Protein AF-A0A1F8B6Q7-F1 (afdb_monomer_lite)

pLDDT: mean 87.66, std 12.53, range [40.84, 97.19]

Organism: NCBI:txid1802516

Structure (mmCIF, N/CA/C/O backbone):
data_AF-A0A1F8B6Q7-F1
#
_entry.id   AF-A0A1F8B6Q7-F1
#
loop_
_atom_site.group_PDB
_atom_site.id
_atom_site.type_symbol
_atom_site.label_atom_id
_atom_site.label_alt_id
_atom_site.label_comp_id
_atom_site.label_asym_id
_atom_site.label_entity_id
_atom_site.label_seq_id
_atom_site.pdbx_PDB_ins_code
_atom_site.Cartn_x
_atom_site.Cartn_y
_atom_site.Cartn_z
_atom_site.occupancy
_atom_site.B_iso_or_equiv
_atom_site.auth_seq_id
_atom_site.auth_comp_id
_atom_site.auth_asym_id
_atom_site.auth_atom_id
_atom_site.pdbx_PDB_model_num
ATOM 1 N N . MET A 1 1 ? -38.842 6.045 56.294 1.00 42.69 1 MET A N 1
ATOM 2 C CA . MET A 1 1 ? -38.203 4.919 55.574 1.00 42.69 1 MET A CA 1
ATOM 3 C C . MET A 1 1 ? -37.695 5.434 54.235 1.00 42.69 1 MET A C 1
ATOM 5 O O . MET A 1 1 ? -38.505 5.752 53.377 1.00 42.69 1 MET A O 1
ATOM 9 N N . ALA A 1 2 ? -36.383 5.615 54.072 1.00 55.69 2 ALA A N 1
ATOM 10 C CA . ALA A 1 2 ? -35.815 6.074 52.804 1.00 55.69 2 ALA A CA 1
ATOM 11 C C . ALA A 1 2 ? -35.708 4.885 51.837 1.00 55.69 2 ALA A C 1
ATOM 13 O O . ALA A 1 2 ? -35.028 3.905 52.140 1.00 55.69 2 ALA A O 1
ATOM 14 N N . LYS A 1 3 ? -36.385 4.959 50.685 1.00 58.12 3 LYS A N 1
ATOM 15 C CA . LYS A 1 3 ? -36.295 3.970 49.600 1.00 58.12 3 LYS A CA 1
ATOM 16 C C . LYS A 1 3 ? -34.910 4.071 48.950 1.00 58.12 3 LYS A C 1
ATOM 18 O O . LYS A 1 3 ? -34.724 4.746 47.946 1.00 58.12 3 LYS A O 1
ATOM 23 N N . LYS A 1 4 ? -33.911 3.449 49.579 1.00 58.28 4 LYS A N 1
ATOM 24 C CA . LYS A 1 4 ? -32.512 3.403 49.132 1.00 58.28 4 LYS A CA 1
ATOM 25 C C . LYS A 1 4 ? -32.309 2.192 48.219 1.00 58.28 4 LYS A C 1
ATOM 27 O O . LYS A 1 4 ? -31.553 1.286 48.539 1.00 58.28 4 LYS A O 1
ATOM 32 N N . SER A 1 5 ? -33.030 2.131 47.106 1.00 62.22 5 SER A N 1
ATOM 33 C CA . SER A 1 5 ? -32.787 1.122 46.074 1.00 62.22 5 SER A CA 1
ATOM 34 C C . SER A 1 5 ? -33.039 1.730 44.701 1.00 62.22 5 SER A C 1
ATOM 36 O O . SER A 1 5 ? -33.953 2.534 44.531 1.00 62.22 5 SER A O 1
ATOM 38 N N . ASN A 1 6 ? -32.205 1.333 43.744 1.00 63.94 6 ASN A N 1
ATOM 39 C CA . ASN A 1 6 ? -32.241 1.622 42.308 1.00 63.94 6 ASN A CA 1
ATOM 40 C C . ASN A 1 6 ? -31.298 2.721 41.793 1.00 63.94 6 ASN A C 1
ATOM 42 O O . ASN A 1 6 ? -30.763 2.528 40.713 1.00 63.94 6 ASN A O 1
ATOM 46 N N . LEU A 1 7 ? -30.992 3.807 42.515 1.00 73.69 7 LEU A N 1
ATOM 47 C CA . LEU A 1 7 ? -30.145 4.874 41.934 1.00 73.69 7 LEU A CA 1
ATOM 48 C C . LEU A 1 7 ? -28.695 4.426 41.656 1.00 73.69 7 LEU A C 1
ATOM 50 O O . LEU A 1 7 ? -28.172 4.695 40.582 1.00 73.69 7 LEU A O 1
ATOM 54 N N . SER A 1 8 ? -28.066 3.704 42.591 1.00 76.00 8 SER A N 1
ATOM 55 C CA . SER A 1 8 ? -26.699 3.178 42.411 1.00 76.00 8 SER A CA 1
ATOM 56 C C . SER A 1 8 ? 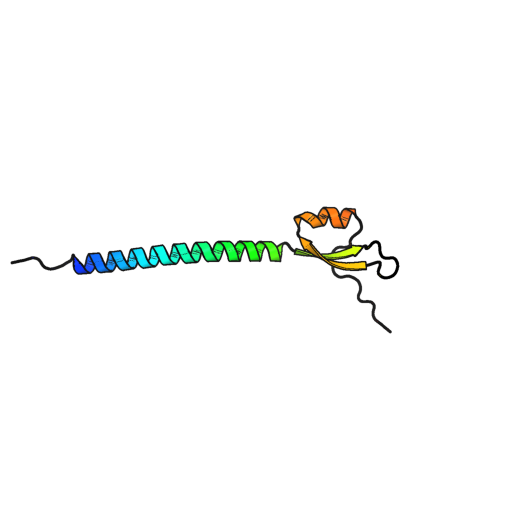-26.631 2.128 41.294 1.00 76.00 8 SER A C 1
ATOM 58 O O . SER A 1 8 ? -25.724 2.136 40.468 1.00 76.00 8 SER A O 1
ATOM 60 N N . THR A 1 9 ? -27.647 1.267 41.211 1.00 82.69 9 THR A N 1
ATOM 61 C CA . THR A 1 9 ? -27.764 0.254 40.155 1.00 82.69 9 THR A CA 1
ATOM 62 C C . THR A 1 9 ? -27.981 0.893 38.784 1.00 82.69 9 THR A C 1
ATOM 64 O O . THR A 1 9 ? -27.311 0.517 37.828 1.00 82.69 9 THR A O 1
ATOM 67 N N . PHE A 1 10 ? -28.854 1.902 38.685 1.00 85.25 10 PHE A N 1
ATOM 68 C CA . PHE A 1 10 ? -29.048 2.662 37.450 1.00 85.25 10 PHE A CA 1
ATOM 69 C C . PHE A 1 10 ? -27.775 3.402 37.037 1.00 85.25 10 PHE A C 1
ATOM 71 O O . PHE A 1 10 ? -27.418 3.369 35.865 1.00 85.25 10 PHE A O 1
ATOM 78 N N . LEU A 1 11 ? -27.050 4.001 37.987 1.00 88.38 11 LEU A N 1
ATOM 79 C CA . LEU A 1 11 ? -25.779 4.665 37.705 1.00 88.38 11 LEU A CA 1
ATOM 80 C C . LEU A 1 11 ? -24.730 3.683 37.159 1.00 88.38 11 LEU A C 1
ATOM 82 O O . LEU A 1 11 ? -24.061 3.993 36.178 1.00 88.38 11 LEU A O 1
ATOM 86 N N . GLY A 1 12 ? -24.633 2.479 37.731 1.00 90.88 12 GLY A N 1
ATOM 87 C CA . GLY A 1 12 ? -23.739 1.429 37.232 1.00 90.88 12 GLY A CA 1
ATOM 88 C C . GLY A 1 12 ? -24.079 0.970 35.810 1.00 90.88 12 GLY A C 1
ATOM 89 O O . GLY A 1 12 ? -23.186 0.836 34.977 1.00 90.88 12 GLY A O 1
ATOM 90 N N . ILE A 1 13 ? -25.369 0.796 35.506 1.00 92.50 13 ILE A N 1
ATOM 91 C CA . ILE A 1 13 ? -25.834 0.442 34.154 1.00 92.50 13 ILE A CA 1
ATOM 92 C C . ILE A 1 13 ? -25.503 1.559 33.158 1.00 92.50 13 ILE A C 1
ATOM 94 O O . ILE A 1 13 ? -25.012 1.283 32.067 1.00 92.50 13 ILE A O 1
ATOM 98 N N . ILE A 1 14 ? -25.716 2.820 33.541 1.00 93.00 14 ILE A N 1
ATOM 99 C CA . ILE A 1 14 ? -25.409 3.979 32.697 1.00 93.00 14 ILE A CA 1
ATOM 100 C C . ILE A 1 14 ? -23.907 4.042 32.380 1.00 93.00 14 ILE A C 1
ATOM 102 O O . ILE A 1 14 ? -23.540 4.215 31.219 1.00 93.00 14 ILE A O 1
ATOM 106 N N . ILE A 1 15 ? -23.036 3.840 33.375 1.00 94.25 15 ILE A N 1
ATOM 107 C CA . ILE A 1 15 ? -21.576 3.819 33.179 1.00 94.25 15 ILE A CA 1
ATOM 108 C C . ILE A 1 15 ? -21.164 2.696 32.220 1.00 94.25 15 ILE A C 1
ATOM 110 O O . ILE A 1 15 ? -20.350 2.928 31.328 1.00 94.25 15 ILE A O 1
ATOM 114 N N . LEU A 1 16 ? -21.747 1.500 32.359 1.00 94.94 16 LEU A N 1
ATOM 115 C CA . LEU A 1 16 ? -21.474 0.387 31.447 1.00 94.94 16 LEU A CA 1
ATOM 116 C C . LEU A 1 16 ? -21.897 0.704 30.011 1.00 94.94 16 LEU A C 1
ATOM 118 O O . LEU A 1 16 ? -21.123 0.464 29.089 1.00 94.94 16 LEU A O 1
ATOM 122 N N . ILE A 1 17 ? -23.085 1.279 29.813 1.00 96.00 17 ILE A N 1
ATOM 123 C CA . ILE A 1 17 ? -23.576 1.645 28.478 1.00 96.00 17 ILE A CA 1
ATOM 124 C C . ILE A 1 17 ? -22.661 2.691 27.838 1.00 96.00 17 ILE A C 1
ATOM 126 O O . ILE A 1 17 ? -22.261 2.520 26.688 1.00 96.00 17 ILE A O 1
ATOM 130 N N . PHE A 1 18 ? -22.287 3.742 28.575 1.00 95.88 18 PHE A N 1
ATOM 131 C CA . PHE A 1 18 ? -21.364 4.754 28.061 1.00 95.88 18 PHE A CA 1
ATOM 132 C C . PHE A 1 18 ? -19.985 4.171 27.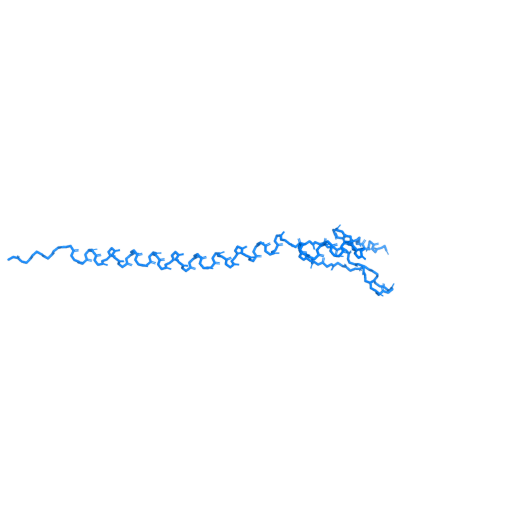747 1.00 95.88 18 PHE A C 1
ATOM 134 O O . PHE A 1 18 ? -19.423 4.491 26.702 1.00 95.88 18 PHE A O 1
ATOM 141 N N . GLY A 1 19 ? -19.464 3.286 28.600 1.00 96.31 19 GLY A N 1
ATOM 142 C CA . GLY A 1 19 ? -18.196 2.600 28.362 1.00 96.31 19 GLY A CA 1
ATOM 143 C C . GLY A 1 19 ? -18.222 1.743 27.096 1.00 96.31 19 GLY A C 1
ATOM 144 O O . GLY A 1 19 ? -17.315 1.840 26.271 1.00 96.31 19 GLY A O 1
ATOM 145 N N . VAL A 1 20 ? -19.284 0.956 26.897 1.00 97.19 20 VAL A N 1
ATOM 146 C CA . VAL A 1 20 ? -19.459 0.137 25.687 1.00 97.19 20 VAL A CA 1
ATOM 147 C C . VAL A 1 20 ? -19.619 1.019 24.450 1.00 97.19 20 VAL A C 1
ATOM 149 O O . VAL A 1 20 ? -18.943 0.779 23.455 1.00 97.19 20 VAL A O 1
ATOM 152 N N . ALA A 1 21 ? -20.454 2.060 24.503 1.00 96.06 21 ALA A N 1
ATOM 153 C CA . ALA A 1 21 ? -20.671 2.959 23.371 1.00 96.06 21 ALA A CA 1
ATOM 154 C C . ALA A 1 21 ? -19.383 3.693 22.961 1.00 96.06 21 ALA A C 1
ATOM 156 O O . ALA A 1 21 ? -19.054 3.737 21.776 1.00 96.06 21 ALA A O 1
ATOM 157 N N . ALA A 1 22 ? -18.622 4.209 23.933 1.00 95.81 22 ALA A N 1
ATOM 158 C CA . ALA A 1 22 ? -17.321 4.821 23.680 1.00 95.81 22 ALA A CA 1
ATOM 159 C C . ALA A 1 22 ? -16.327 3.805 23.095 1.00 95.81 22 ALA A C 1
ATOM 161 O O . ALA A 1 22 ? -15.642 4.110 22.123 1.00 95.81 22 ALA A O 1
ATOM 162 N N . GLY A 1 23 ? -16.292 2.580 23.631 1.00 96.06 23 GLY A N 1
ATOM 163 C CA . GLY A 1 23 ? -15.455 1.500 23.110 1.00 96.06 23 GLY A CA 1
ATOM 164 C C . GLY A 1 23 ? -15.784 1.142 21.660 1.00 96.06 23 GLY A C 1
ATOM 165 O O . GLY A 1 23 ? -14.882 1.085 20.829 1.00 96.06 23 GLY A O 1
ATOM 166 N N . VAL A 1 24 ? -17.065 0.964 21.328 1.00 96.00 24 VAL A N 1
ATOM 167 C CA . VAL A 1 24 ? -17.513 0.676 19.955 1.00 96.00 24 VAL A CA 1
ATOM 168 C C . VAL A 1 24 ? -17.162 1.825 19.010 1.00 96.00 24 VAL A C 1
ATOM 170 O O . VAL A 1 24 ? -16.683 1.564 17.911 1.00 96.00 24 VAL A O 1
ATOM 173 N N . LEU A 1 25 ? -17.332 3.082 19.435 1.00 93.50 25 LEU A N 1
ATOM 174 C CA . LEU A 1 25 ? -16.966 4.242 18.621 1.00 93.50 25 LEU A CA 1
ATOM 175 C C . LEU A 1 25 ? -15.460 4.275 18.315 1.00 93.50 25 LEU A C 1
ATOM 177 O O . LEU A 1 25 ? -15.076 4.477 17.165 1.00 93.50 25 LEU A O 1
ATOM 181 N N . LEU A 1 26 ? -14.613 4.024 19.317 1.00 94.56 26 LEU A N 1
ATOM 182 C CA . LEU A 1 26 ? -13.160 3.950 19.132 1.00 94.56 26 LEU A CA 1
ATOM 183 C C . LEU A 1 26 ? -12.761 2.783 18.217 1.00 94.56 26 LEU A C 1
ATOM 185 O O . LEU A 1 26 ? -11.927 2.949 17.329 1.00 94.56 26 LEU A O 1
ATOM 189 N N . VAL A 1 27 ? -13.378 1.609 18.393 1.00 95.31 27 VAL A N 1
ATOM 190 C CA . VAL A 1 27 ? -13.128 0.441 17.535 1.00 95.31 27 VAL A CA 1
ATOM 191 C C . VAL A 1 27 ? -13.554 0.715 16.094 1.00 95.31 27 VAL A C 1
ATOM 193 O O . VAL A 1 27 ? -12.797 0.392 15.183 1.00 95.31 27 VAL A O 1
ATOM 196 N N . ALA A 1 28 ? -14.708 1.348 15.871 1.00 92.12 28 ALA A N 1
ATOM 197 C CA . ALA A 1 28 ? -15.188 1.693 14.534 1.00 92.12 28 ALA A CA 1
ATOM 198 C C . ALA A 1 28 ? -14.228 2.649 13.807 1.00 92.12 28 ALA A C 1
ATOM 200 O O . ALA A 1 28 ? -13.924 2.434 12.636 1.00 92.12 28 ALA A O 1
ATOM 201 N N . GLN A 1 29 ? -13.687 3.652 14.511 1.00 91.12 29 GLN A N 1
ATOM 202 C CA . GLN A 1 29 ? -12.671 4.552 13.953 1.00 91.12 29 GLN A CA 1
ATOM 203 C C . GLN A 1 29 ? -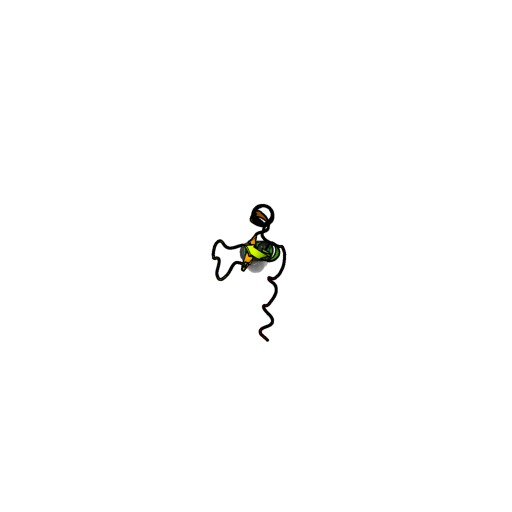11.412 3.789 13.527 1.00 91.12 29 GLN A C 1
ATOM 205 O O . GLN A 1 29 ? -10.917 3.981 12.421 1.00 91.12 29 GLN A O 1
ATOM 210 N N . VAL A 1 30 ? -10.908 2.885 14.373 1.00 91.81 30 VAL A N 1
ATOM 211 C CA . VAL A 1 30 ? -9.715 2.081 14.056 1.00 91.81 30 VAL A CA 1
ATOM 212 C C . VAL A 1 30 ? -9.976 1.096 12.913 1.00 91.81 30 VAL A C 1
ATOM 214 O O . VAL A 1 30 ? -9.096 0.873 12.082 1.00 91.81 30 VAL A O 1
ATOM 217 N N . GLN A 1 31 ? -11.166 0.497 12.853 1.00 92.00 31 GLN A N 1
ATOM 218 C CA . GLN A 1 31 ? -11.528 -0.438 11.789 1.00 92.00 31 GLN A CA 1
ATOM 219 C C . GLN A 1 31 ? -11.638 0.249 10.425 1.00 92.00 31 GLN A C 1
ATOM 221 O O . GLN A 1 31 ? -11.150 -0.320 9.456 1.00 92.00 31 GLN A O 1
ATOM 226 N N . ASP A 1 32 ? -12.178 1.469 10.341 1.00 91.88 32 ASP A N 1
ATOM 227 C CA . ASP A 1 32 ? -12.242 2.225 9.079 1.00 91.88 32 ASP A CA 1
ATOM 228 C C . ASP A 1 32 ? -10.842 2.442 8.477 1.00 91.88 32 ASP A C 1
ATOM 230 O O . ASP A 1 32 ? -10.604 2.126 7.313 1.00 91.88 32 ASP A O 1
ATOM 234 N N . PHE A 1 33 ? -9.864 2.856 9.290 1.00 89.38 33 PHE A N 1
ATOM 235 C CA . PHE A 1 33 ? -8.480 3.000 8.821 1.00 89.38 33 PHE A CA 1
ATOM 236 C C . PHE A 1 33 ? -7.880 1.683 8.322 1.00 89.38 33 PHE A C 1
ATOM 238 O O . PHE A 1 33 ? -7.198 1.666 7.298 1.00 89.38 33 PHE A O 1
ATOM 245 N N . ARG A 1 34 ? -8.135 0.575 9.028 1.00 90.69 34 ARG A N 1
ATOM 246 C CA . ARG A 1 34 ? -7.639 -0.748 8.624 1.00 90.69 34 ARG A CA 1
ATOM 247 C C . ARG A 1 34 ? -8.294 -1.231 7.337 1.00 90.69 34 ARG A C 1
ATOM 249 O O . ARG A 1 34 ? -7.600 -1.785 6.494 1.00 90.69 34 ARG A O 1
ATOM 256 N N . ASN A 1 35 ? -9.594 -1.005 7.182 1.00 93.06 35 ASN A N 1
ATOM 257 C CA . ASN A 1 35 ? -10.332 -1.397 5.988 1.00 93.06 35 ASN A CA 1
ATOM 258 C C . ASN A 1 35 ? -9.843 -0.609 4.773 1.00 93.06 35 ASN A C 1
ATOM 260 O O . ASN A 1 35 ? -9.493 -1.222 3.776 1.00 93.06 35 ASN A O 1
ATOM 264 N N . ARG A 1 36 ? -9.676 0.714 4.889 1.00 89.31 36 ARG A N 1
ATOM 265 C CA . ARG A 1 36 ? -9.110 1.544 3.810 1.00 89.31 36 ARG A CA 1
ATOM 266 C C . ARG A 1 36 ? -7.677 1.157 3.449 1.00 89.31 36 ARG A C 1
ATOM 268 O O . ARG A 1 36 ? -7.303 1.193 2.282 1.00 89.31 36 ARG A O 1
ATOM 275 N N . ALA A 1 37 ? -6.861 0.792 4.440 1.00 88.06 37 ALA A N 1
ATOM 276 C CA . ALA A 1 37 ? -5.509 0.301 4.186 1.00 88.06 37 ALA A CA 1
ATOM 277 C C . ALA A 1 37 ? -5.528 -1.038 3.431 1.00 88.06 37 ALA A C 1
ATOM 279 O O . ALA A 1 37 ? -4.784 -1.194 2.467 1.00 88.06 37 ALA A O 1
ATOM 280 N N . LYS A 1 38 ? -6.416 -1.961 3.826 1.00 89.88 38 LYS A N 1
ATOM 281 C CA . LYS A 1 38 ? -6.602 -3.255 3.159 1.00 89.88 38 LYS A CA 1
ATOM 282 C C . LYS A 1 38 ? -7.138 -3.094 1.738 1.00 89.88 38 LYS A C 1
ATOM 284 O O . LYS A 1 38 ? -6.614 -3.716 0.829 1.00 89.88 38 LYS A O 1
ATOM 289 N N . GLU A 1 39 ? -8.115 -2.216 1.533 1.00 89.81 39 GLU A N 1
ATOM 290 C CA . GLU A 1 39 ? -8.619 -1.873 0.200 1.00 89.81 39 GLU A CA 1
ATOM 291 C C . GLU A 1 39 ? -7.508 -1.288 -0.678 1.00 89.81 39 GLU A C 1
ATOM 293 O O . GLU A 1 39 ? -7.402 -1.643 -1.846 1.00 89.81 39 GLU A O 1
ATOM 298 N N . LYS A 1 40 ? -6.636 -0.426 -0.139 1.00 87.75 40 LYS A N 1
ATOM 299 C CA . LYS A 1 40 ? -5.498 0.108 -0.902 1.00 87.75 40 LYS A CA 1
ATOM 300 C C . LYS A 1 40 ? -4.502 -0.985 -1.303 1.00 87.75 40 LYS A C 1
ATOM 302 O O . LYS A 1 40 ? -3.984 -0.935 -2.412 1.00 87.75 40 LYS A O 1
ATOM 307 N N . GLU A 1 41 ? -4.239 -1.943 -0.419 1.00 86.81 41 GLU A N 1
ATOM 308 C CA . GLU A 1 41 ? -3.357 -3.086 -0.685 1.00 86.81 41 GLU A CA 1
ATOM 309 C C . GLU A 1 41 ? -3.957 -4.052 -1.720 1.00 86.81 41 GLU A C 1
ATOM 311 O O . GLU A 1 41 ? -3.269 -4.451 -2.654 1.00 86.81 41 GLU A O 1
ATOM 316 N N . GLU A 1 42 ? -5.250 -4.376 -1.608 1.00 88.06 42 GLU A N 1
ATOM 317 C CA . GLU A 1 42 ? -5.969 -5.240 -2.562 1.00 88.06 42 GLU A CA 1
ATOM 318 C C . GLU A 1 42 ? -6.089 -4.619 -3.962 1.00 88.06 42 GLU A C 1
ATOM 320 O O . GLU A 1 42 ? -6.286 -5.335 -4.939 1.00 88.06 42 GLU A O 1
ATOM 325 N N . ASN A 1 43 ? -5.940 -3.297 -4.069 1.00 91.94 43 ASN A N 1
ATOM 326 C CA . ASN A 1 43 ? -5.957 -2.556 -5.328 1.00 91.94 43 ASN A CA 1
ATOM 327 C C . ASN A 1 43 ? -4.548 -2.249 -5.856 1.00 91.94 43 ASN A C 1
ATOM 329 O O . ASN A 1 43 ? -4.365 -1.261 -6.572 1.00 91.94 43 ASN A O 1
ATOM 333 N N . MET A 1 44 ? -3.554 -3.060 -5.495 1.00 93.50 44 MET A N 1
ATOM 334 C CA . MET A 1 44 ? -2.226 -3.009 -6.095 1.00 93.50 44 MET A CA 1
ATOM 335 C C . MET A 1 44 ? -2.052 -4.095 -7.156 1.00 93.50 44 MET A C 1
ATOM 337 O O . MET A 1 44 ? -2.497 -5.225 -6.980 1.00 93.50 44 MET A O 1
ATOM 341 N N . TYR A 1 45 ? -1.359 -3.749 -8.235 1.00 94.88 45 TYR A N 1
ATOM 342 C CA . TYR A 1 45 ? -1.006 -4.650 -9.322 1.00 94.88 45 TYR A CA 1
ATOM 343 C C . TYR A 1 45 ? 0.507 -4.700 -9.472 1.00 94.88 45 TYR A C 1
ATOM 345 O O . TYR A 1 45 ? 1.168 -3.659 -9.503 1.00 94.88 45 TYR A O 1
ATOM 353 N N . ASP A 1 46 ? 1.032 -5.914 -9.580 1.00 95.69 46 ASP A N 1
ATOM 354 C CA . ASP A 1 46 ? 2.384 -6.160 -10.061 1.00 95.69 46 ASP A CA 1
ATOM 355 C C . ASP A 1 46 ? 2.413 -5.936 -11.573 1.00 95.69 46 ASP A C 1
ATOM 357 O O . ASP A 1 46 ? 1.582 -6.481 -12.309 1.00 95.69 46 ASP A O 1
ATOM 361 N N . VAL A 1 47 ? 3.340 -5.095 -12.026 1.00 95.88 47 VAL A N 1
ATOM 362 C CA . VAL A 1 47 ? 3.558 -4.828 -13.448 1.00 95.88 47 VAL A CA 1
ATOM 363 C C . VAL A 1 47 ? 5.048 -4.842 -13.764 1.00 95.88 47 VAL A C 1
ATOM 365 O O . VAL A 1 47 ? 5.871 -4.352 -12.985 1.00 95.88 47 VAL A O 1
ATOM 368 N N . CYS A 1 48 ? 5.380 -5.371 -14.936 1.00 96.06 48 CYS A N 1
ATOM 369 C CA . CYS A 1 48 ? 6.696 -5.243 -15.526 1.00 96.06 48 CYS A CA 1
ATOM 370 C C . CY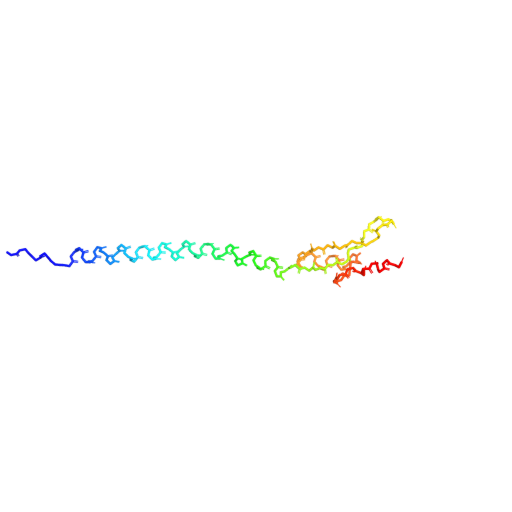S A 1 48 ? 6.763 -3.924 -16.300 1.00 96.06 48 CYS A C 1
ATOM 372 O O . CYS A 1 48 ? 6.141 -3.772 -17.357 1.00 96.06 48 CYS A O 1
ATOM 374 N N . HIS A 1 49 ? 7.473 -2.955 -15.728 1.00 95.50 49 HIS A N 1
ATOM 375 C CA . HIS A 1 49 ? 7.551 -1.588 -16.214 1.00 95.50 49 HIS A CA 1
ATOM 376 C C . HIS A 1 49 ? 8.644 -1.424 -17.258 1.00 95.50 49 HIS A C 1
ATOM 378 O O . HIS A 1 49 ? 9.788 -1.820 -17.033 1.00 95.50 49 HIS A O 1
ATOM 384 N N . LYS A 1 50 ? 8.304 -0.797 -18.385 1.00 92.81 50 LYS A N 1
ATOM 385 C CA . LYS A 1 50 ? 9.273 -0.484 -19.428 1.00 92.81 50 LYS A CA 1
ATOM 386 C C . LYS A 1 50 ? 10.006 0.812 -19.099 1.00 92.81 50 LYS A C 1
ATOM 388 O O . LYS A 1 50 ? 9.441 1.902 -19.199 1.00 92.81 50 LYS A O 1
ATOM 393 N N . THR A 1 51 ? 11.290 0.703 -18.784 1.00 90.88 51 THR A N 1
ATOM 394 C CA . THR A 1 51 ? 12.112 1.867 -18.447 1.00 90.88 51 THR A CA 1
ATOM 395 C C . THR A 1 51 ? 12.670 2.551 -19.706 1.00 90.88 51 THR A C 1
ATOM 397 O O . THR A 1 51 ? 12.575 2.056 -20.834 1.00 90.88 51 THR A O 1
ATOM 400 N N . LEU A 1 52 ? 13.279 3.725 -19.518 1.00 90.00 52 LEU A N 1
ATOM 401 C CA . LEU A 1 52 ? 14.070 4.408 -20.552 1.00 90.00 52 LEU A CA 1
ATOM 402 C C . LEU A 1 52 ? 15.564 4.045 -20.493 1.00 90.00 52 LEU A C 1
ATOM 404 O O . LEU A 1 52 ? 16.348 4.579 -21.281 1.00 90.00 52 LEU A O 1
ATOM 408 N N . ASN A 1 53 ? 15.967 3.187 -19.551 1.00 88.44 53 ASN A N 1
ATOM 409 C CA . ASN A 1 53 ? 17.347 2.755 -19.397 1.00 88.44 53 ASN A CA 1
ATOM 410 C C . ASN A 1 53 ? 17.647 1.636 -20.412 1.00 88.44 53 ASN A C 1
ATOM 412 O O . ASN A 1 53 ? 17.024 0.579 -20.340 1.00 88.44 53 ASN A O 1
ATOM 416 N N . PRO A 1 54 ? 18.582 1.826 -21.359 1.00 85.56 54 PRO A N 1
ATOM 417 C CA . PRO A 1 54 ? 18.920 0.784 -22.325 1.00 85.56 54 PRO A CA 1
ATOM 418 C C . PRO A 1 54 ? 19.603 -0.440 -21.695 1.00 85.56 54 PRO A C 1
ATOM 420 O O . PRO A 1 54 ? 19.513 -1.517 -22.278 1.00 85.56 54 PRO A O 1
ATOM 423 N N . ASP A 1 55 ? 20.265 -0.283 -20.544 1.00 88.00 55 ASP A N 1
ATOM 424 C CA . ASP A 1 55 ? 20.967 -1.378 -19.859 1.00 88.00 55 ASP A CA 1
ATOM 425 C C . ASP A 1 55 ? 20.014 -2.229 -18.999 1.00 88.00 55 ASP A C 1
ATOM 427 O O . ASP A 1 55 ? 20.254 -3.414 -18.794 1.00 88.00 55 ASP A O 1
ATOM 431 N N . GLU A 1 56 ? 18.906 -1.638 -18.540 1.00 85.19 56 GLU A N 1
ATOM 432 C CA . GLU A 1 56 ? 17.871 -2.287 -17.722 1.00 85.19 56 GLU A CA 1
ATOM 433 C C . GLU A 1 56 ? 16.483 -1.881 -18.244 1.00 85.19 56 GLU A C 1
ATOM 435 O O . GLU A 1 56 ? 15.807 -1.035 -17.653 1.00 85.19 56 GLU A O 1
ATOM 440 N N . PRO A 1 57 ? 16.051 -2.427 -19.394 1.00 88.19 57 PRO A N 1
ATOM 441 C CA . PRO A 1 57 ? 14.847 -1.966 -20.088 1.00 88.19 57 PRO A CA 1
ATOM 442 C C . PRO A 1 57 ? 13.540 -2.313 -19.364 1.00 88.19 57 PRO A C 1
ATOM 444 O O . PRO A 1 57 ? 12.488 -1.789 -19.737 1.00 88.19 57 PRO A O 1
ATOM 447 N N . TRP A 1 58 ? 13.599 -3.181 -18.351 1.00 92.31 58 TRP A N 1
ATOM 448 C CA . TRP A 1 58 ? 12.450 -3.669 -17.599 1.00 92.31 58 TRP A CA 1
ATOM 449 C C . TRP A 1 58 ? 12.720 -3.633 -16.095 1.00 92.31 58 TRP A C 1
ATOM 451 O O . TRP A 1 58 ? 13.795 -4.027 -15.650 1.00 92.31 58 TRP A O 1
ATOM 461 N N . GLU A 1 59 ? 11.735 -3.191 -15.318 1.00 93.12 59 GLU A N 1
ATOM 462 C CA . GLU A 1 59 ? 11.789 -3.143 -13.855 1.00 93.12 59 GLU A CA 1
ATOM 463 C C . GLU A 1 59 ? 10.488 -3.684 -13.251 1.00 93.12 59 GLU A C 1
ATOM 465 O O . GLU A 1 59 ? 9.393 -3.405 -13.742 1.00 93.12 59 GLU A O 1
ATOM 470 N N . GLN A 1 60 ? 10.594 -4.430 -12.151 1.00 95.31 60 GLN A N 1
ATOM 471 C CA . GLN A 1 60 ? 9.428 -4.864 -11.388 1.00 95.31 60 GLN A CA 1
ATOM 472 C C . GLN A 1 60 ? 8.914 -3.731 -10.494 1.00 95.31 60 GLN A C 1
ATOM 474 O O . GLN A 1 60 ? 9.608 -3.315 -9.565 1.00 95.31 60 GLN A O 1
ATOM 479 N N . ILE A 1 61 ? 7.666 -3.298 -10.694 1.00 94.75 61 ILE A N 1
ATOM 480 C CA . ILE A 1 61 ? 7.025 -2.301 -9.824 1.00 94.75 61 ILE A CA 1
ATOM 481 C C . ILE A 1 61 ? 5.632 -2.748 -9.370 1.00 94.75 61 ILE A C 1
ATOM 483 O O . ILE A 1 61 ? 5.000 -3.624 -9.962 1.00 94.75 61 ILE A O 1
ATOM 487 N N . LYS A 1 62 ? 5.139 -2.099 -8.310 1.00 95.25 62 LYS A N 1
ATOM 488 C CA . LYS A 1 62 ? 3.750 -2.212 -7.856 1.00 95.25 62 LYS A CA 1
ATOM 489 C C . LYS A 1 62 ? 3.034 -0.884 -8.005 1.00 95.25 62 LYS A C 1
ATOM 491 O O . LYS A 1 62 ? 3.474 0.125 -7.453 1.00 95.25 62 LYS A O 1
ATOM 496 N N . ILE A 1 63 ? 1.898 -0.905 -8.686 1.00 94.50 63 ILE A N 1
ATOM 497 C CA . ILE A 1 63 ? 1.085 0.286 -8.953 1.00 94.50 63 ILE A CA 1
ATOM 498 C C . ILE A 1 63 ? -0.334 0.111 -8.428 1.00 94.50 63 ILE A C 1
ATOM 500 O O . ILE A 1 63 ? -0.782 -1.004 -8.183 1.00 94.50 63 ILE A O 1
ATOM 504 N N . THR A 1 64 ? -1.052 1.212 -8.233 1.00 94.88 64 THR A N 1
ATOM 505 C CA . THR A 1 64 ? -2.474 1.168 -7.881 1.00 94.88 64 THR A CA 1
ATOM 506 C C . THR A 1 64 ? -3.339 0.884 -9.109 1.00 94.88 64 THR A C 1
ATOM 508 O O . THR A 1 64 ? -2.951 1.176 -10.240 1.00 94.88 64 THR A O 1
ATOM 511 N N . SER A 1 65 ? -4.550 0.375 -8.879 1.00 93.31 65 SER A N 1
ATOM 512 C CA . SER A 1 65 ? -5.589 0.188 -9.902 1.00 93.31 65 SER A CA 1
ATOM 513 C C . SER A 1 65 ? -5.836 1.440 -10.751 1.00 93.31 65 SER A C 1
ATOM 515 O O . SER A 1 65 ? -6.022 1.333 -11.959 1.00 93.31 65 SER A O 1
ATOM 517 N N . GLU A 1 66 ? -5.793 2.617 -10.123 1.00 93.44 66 GLU A N 1
ATOM 518 C CA . GLU A 1 66 ? -5.994 3.925 -10.760 1.00 93.44 66 GLU A CA 1
ATOM 519 C C . GLU A 1 66 ? -4.957 4.221 -11.852 1.00 93.44 66 GLU A C 1
ATOM 521 O O . GLU A 1 66 ? -5.289 4.854 -12.850 1.00 93.44 66 GLU A O 1
ATOM 526 N N . ASN A 1 67 ? -3.726 3.726 -11.692 1.00 93.62 67 ASN A N 1
ATOM 527 C CA . ASN A 1 67 ? -2.627 3.975 -12.624 1.00 93.62 67 ASN A CA 1
ATOM 528 C C . ASN A 1 67 ? -2.449 2.832 -13.635 1.00 93.62 67 ASN A C 1
ATOM 530 O O . ASN A 1 67 ? -1.694 2.971 -14.594 1.00 93.62 67 ASN A O 1
ATOM 534 N N . LEU A 1 68 ? -3.130 1.697 -13.444 1.00 94.44 68 LEU A N 1
ATOM 535 C CA . LEU A 1 68 ? -2.920 0.500 -14.257 1.00 94.44 68 LEU A CA 1
ATOM 536 C C . LEU A 1 68 ? -3.175 0.752 -15.744 1.00 94.44 68 LEU A C 1
ATOM 538 O O . LEU A 1 68 ? -2.362 0.368 -16.578 1.00 94.44 68 LEU A O 1
ATOM 542 N N . GLU A 1 69 ? -4.277 1.418 -16.081 1.00 95.88 69 GLU A N 1
ATOM 543 C CA . GLU A 1 69 ? -4.620 1.701 -17.477 1.00 95.88 69 GLU A CA 1
ATOM 544 C C . GLU A 1 69 ? -3.555 2.566 -18.169 1.00 95.88 69 GLU A C 1
ATOM 546 O O . GLU A 1 69 ? -3.171 2.284 -19.303 1.00 95.88 69 GLU A O 1
ATOM 55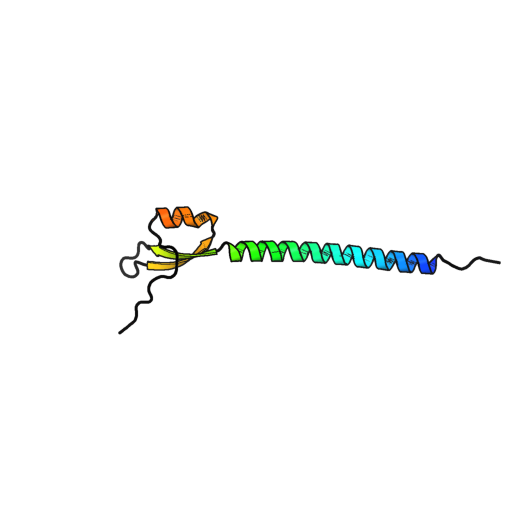1 N N . GLU A 1 70 ? -3.034 3.585 -17.481 1.00 95.19 70 GLU A N 1
ATOM 552 C CA . GLU A 1 70 ? -1.975 4.449 -18.010 1.00 95.19 70 GLU A CA 1
ATOM 553 C C . GLU A 1 70 ? -0.680 3.665 -18.254 1.00 95.19 70 GLU A C 1
ATOM 555 O O . GLU A 1 70 ? -0.109 3.739 -19.343 1.00 95.19 70 GLU A O 1
ATOM 560 N N . HIS A 1 71 ? -0.255 2.860 -17.279 1.00 94.94 71 HIS A N 1
ATOM 561 C CA . HIS A 1 71 ? 0.943 2.030 -17.394 1.00 94.94 71 HIS A CA 1
ATOM 562 C C . HIS A 1 71 ? 0.838 1.029 -18.559 1.00 94.94 71 HIS A C 1
ATOM 564 O O . HIS A 1 71 ? 1.746 0.946 -19.390 1.00 94.94 71 HIS A O 1
ATOM 570 N N . LEU A 1 72 ? -0.300 0.338 -18.702 1.00 95.06 72 LEU A N 1
ATOM 571 C CA . LEU A 1 72 ? -0.527 -0.592 -19.817 1.00 95.06 72 LEU A CA 1
ATOM 572 C C . LEU A 1 72 ? -0.528 0.122 -21.178 1.00 95.06 72 LEU A C 1
ATOM 574 O O . LEU A 1 72 ? 0.040 -0.382 -22.147 1.00 95.06 72 LEU A O 1
ATOM 578 N N . ASN A 1 73 ? -1.115 1.320 -21.260 1.00 95.75 73 ASN A N 1
ATOM 579 C CA . ASN A 1 73 ? -1.119 2.125 -22.485 1.00 95.75 73 ASN A CA 1
ATOM 580 C C . ASN A 1 73 ? 0.281 2.634 -22.870 1.00 95.75 73 ASN A C 1
ATOM 582 O O . ASN A 1 73 ? 0.538 2.893 -24.048 1.00 95.75 73 ASN A O 1
ATOM 586 N N . HIS A 1 74 ? 1.191 2.760 -21.903 1.00 92.12 74 HIS A N 1
ATOM 587 C CA . HIS A 1 74 ? 2.586 3.144 -22.126 1.00 92.12 74 HIS A CA 1
ATOM 588 C C . HIS A 1 74 ? 3.517 1.960 -22.435 1.00 92.12 74 HIS A C 1
ATOM 590 O O . HIS A 1 74 ? 4.678 2.171 -22.794 1.00 92.12 74 HIS A O 1
ATOM 596 N N . GLY A 1 75 ? 2.993 0.731 -22.419 1.00 91.31 75 GLY A N 1
ATOM 597 C CA . GLY A 1 75 ? 3.718 -0.473 -22.821 1.00 91.31 75 GLY A CA 1
ATOM 598 C C . GLY A 1 75 ? 4.234 -1.325 -21.667 1.00 91.31 75 GLY A C 1
ATOM 599 O O . GLY A 1 75 ? 5.021 -2.237 -21.925 1.00 91.31 75 GLY A O 1
ATOM 600 N N . ASP A 1 76 ? 3.788 -1.059 -20.438 1.00 95.62 76 ASP A N 1
ATOM 601 C CA . ASP A 1 76 ? 4.010 -1.964 -19.314 1.00 95.62 76 ASP A CA 1
ATOM 602 C C . ASP A 1 76 ? 3.179 -3.239 -19.481 1.00 95.62 76 ASP A C 1
ATOM 604 O O . ASP A 1 76 ? 2.137 -3.260 -20.145 1.00 95.62 76 ASP A O 1
ATOM 608 N N . VAL A 1 77 ? 3.639 -4.317 -18.854 1.00 94.69 77 VAL A N 1
ATOM 609 C CA . VAL A 1 77 ? 2.988 -5.627 -18.911 1.00 94.69 77 VAL A CA 1
ATOM 610 C C . VAL A 1 77 ? 2.437 -5.977 -17.537 1.00 94.69 77 VAL A C 1
ATOM 612 O O . VAL A 1 77 ? 3.127 -5.845 -16.532 1.00 94.69 77 VAL A O 1
ATOM 615 N N . LEU A 1 78 ? 1.189 -6.441 -17.485 1.00 95.06 78 LEU A N 1
ATOM 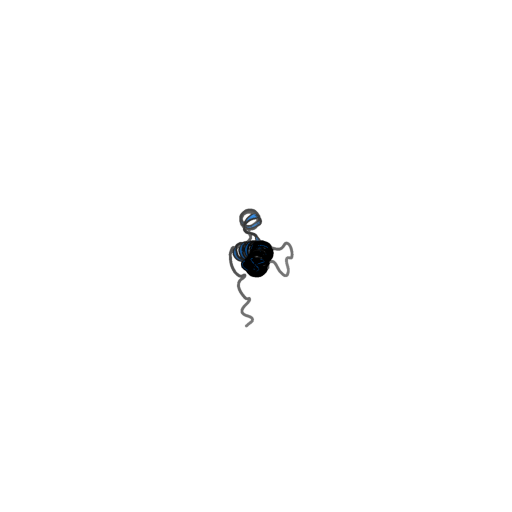616 C CA . LEU A 1 78 ? 0.592 -6.920 -16.242 1.00 95.06 78 LEU A CA 1
ATOM 617 C C . LEU A 1 78 ? 1.259 -8.227 -15.789 1.00 95.06 78 LEU A C 1
ATOM 619 O O . LEU A 1 78 ? 1.315 -9.183 -16.564 1.00 95.06 78 LEU A O 1
ATOM 623 N N . GLY A 1 79 ? 1.673 -8.284 -14.523 1.00 92.62 79 GLY A N 1
ATOM 624 C CA . GLY A 1 79 ? 2.333 -9.435 -13.913 1.00 92.62 79 GLY A CA 1
ATOM 625 C C . GLY A 1 79 ? 3.799 -9.181 -13.571 1.00 92.62 79 GLY A C 1
ATOM 626 O O . GLY A 1 79 ? 4.283 -8.049 -13.601 1.00 92.62 79 GLY A O 1
ATOM 627 N N . GLU A 1 80 ? 4.492 -10.256 -13.209 1.00 92.31 80 GLU A N 1
ATOM 628 C CA . GLU A 1 80 ? 5.916 -10.214 -12.886 1.00 92.31 80 GLU A CA 1
ATOM 629 C C . GLU A 1 80 ? 6.767 -10.087 -14.160 1.00 92.31 80 GLU A C 1
ATOM 631 O O . GLU A 1 80 ? 6.421 -10.635 -15.214 1.00 92.31 80 GLU A O 1
ATOM 636 N N . CYS A 1 81 ? 7.884 -9.363 -14.074 1.00 92.44 81 CYS A N 1
ATOM 637 C CA . CYS A 1 81 ? 8.913 -9.408 -15.103 1.00 92.44 81 CYS A CA 1
ATOM 638 C C . CYS A 1 81 ? 9.483 -10.828 -15.205 1.00 92.44 81 CYS A C 1
ATOM 640 O O . CYS A 1 81 ? 9.597 -11.509 -14.184 1.00 92.44 81 CYS A O 1
ATOM 642 N N . PRO A 1 82 ? 9.871 -11.280 -16.412 1.00 84.00 82 PRO A N 1
ATOM 643 C CA . PRO A 1 82 ? 10.599 -12.531 -16.537 1.00 84.00 82 PRO A CA 1
ATOM 644 C C . PRO A 1 82 ? 11.858 -12.449 -15.671 1.00 84.00 82 PRO A C 1
ATOM 646 O O . PRO A 1 82 ? 12.652 -11.520 -15.822 1.00 84.00 82 PRO A O 1
ATOM 649 N N . GLU A 1 83 ? 12.022 -13.401 -14.754 1.00 76.50 83 GLU A N 1
ATOM 650 C CA . GLU A 1 83 ? 13.306 -13.597 -14.097 1.00 76.50 83 GLU A CA 1
ATOM 651 C C . GLU A 1 83 ? 14.319 -13.889 -15.209 1.00 76.50 83 GLU A C 1
ATOM 653 O O . GLU A 1 83 ? 14.109 -14.795 -16.021 1.00 76.50 83 GLU A O 1
ATOM 658 N N . GLU A 1 84 ? 15.394 -13.103 -15.302 1.00 65.12 84 GLU A N 1
ATOM 659 C CA . GLU A 1 84 ? 16.548 -13.559 -16.066 1.00 65.12 84 GLU A CA 1
ATOM 660 C C . GLU A 1 84 ? 17.074 -14.789 -15.322 1.00 65.12 84 GLU A C 1
ATOM 662 O O . GLU A 1 84 ? 17.754 -14.666 -14.302 1.00 65.12 84 GLU A O 1
ATOM 667 N N . GLU A 1 85 ? 16.678 -15.983 -15.777 1.00 55.69 85 GLU A N 1
ATOM 668 C CA . GLU A 1 85 ? 17.318 -17.236 -15.394 1.00 55.69 85 GLU A CA 1
ATOM 669 C C . GLU A 1 85 ? 18.791 -17.104 -15.797 1.00 55.69 85 GLU A C 1
ATOM 671 O O . GLU A 1 85 ? 19.167 -17.311 -16.949 1.00 55.69 85 GLU A O 1
ATOM 676 N N . GLY A 1 86 ? 19.613 -16.647 -14.853 1.00 56.53 86 GLY A N 1
ATOM 677 C CA . GLY A 1 86 ? 21.055 -16.615 -15.000 1.00 56.53 86 GLY A CA 1
ATOM 678 C C . GLY A 1 86 ? 21.564 -18.043 -15.143 1.00 56.53 86 GLY A C 1
ATOM 679 O O . GLY A 1 86 ? 21.561 -18.791 -14.164 1.00 56.53 86 GLY A O 1
ATOM 680 N N . ASP A 1 87 ? 21.972 -18.395 -16.359 1.00 40.84 87 ASP A N 1
ATOM 681 C CA . ASP A 1 87 ? 22.775 -19.581 -16.681 1.00 40.84 87 ASP A CA 1
ATOM 682 C C . ASP A 1 87 ? 24.263 -19.316 -16.364 1.00 40.84 87 ASP A C 1
ATOM 684 O O . ASP A 1 87 ? 24.774 -18.228 -16.733 1.00 40.84 87 ASP A O 1
#

Foldseek 3Di:
DDPPDDPVVVVVVVVVVVVVVVVVVVVVVVVVVVVVVVVQVVQKFWKFAQDPDPVDRTDTDIDGVVCVVVRVVVPIGTDHDDDPPDD

Radius of gyration: 28.16 Å; chains: 1; bounding box: 61×26×78 Å

Secondary structure (DSSP, 8-state):
-----SHHHHHHHHHHHHHHHHHHHHHHHHHHHHHHHHHHHHTEEEEEEE-S-SSS-EEEEEEEHHHHHHHHHTT-EESPPPP----

Sequence (87 aa):
MAKKSNLSTFLGIIILIFGVAAGVLLVAQVQDFRNRAKEKEENMYDVCHKTLNPDEPWEQIKITSENLEEHLNHGDVLGECPEEEGD